Protein AF-A0A962IZA3-F1 (afdb_monomer)

Nearest PDB structures (foldseek):
  1pn4-assembly2_C  TM=6.857E-01  e=1.067E+00  Candida tropicalis
  1pn4-assembly1_B  TM=6.884E-01  e=1.401E+00  Candida tropicalis

Structure (mmCIF, N/CA/C/O backbone):
data_AF-A0A962IZA3-F1
#
_entry.id   AF-A0A962IZA3-F1
#
loop_
_atom_site.group_PDB
_atom_site.id
_atom_site.type_symbol
_atom_site.label_atom_id
_atom_site.label_alt_id
_atom_site.label_comp_id
_atom_site.label_asym_id
_atom_site.label_ent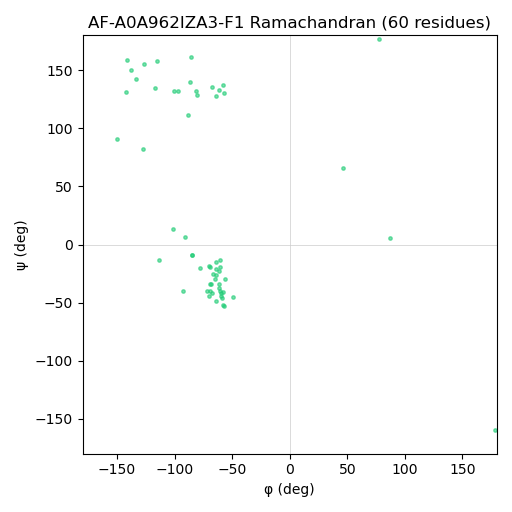ity_id
_atom_site.label_seq_id
_atom_site.pdbx_PDB_ins_code
_atom_site.Cartn_x
_atom_site.Cartn_y
_atom_site.Cartn_z
_atom_site.occupancy
_atom_site.B_iso_or_equiv
_atom_site.auth_seq_id
_atom_site.auth_comp_id
_atom_site.auth_asym_id
_atom_site.auth_atom_id
_atom_site.pdbx_PDB_model_num
ATOM 1 N N . MET A 1 1 ? -24.372 -4.531 12.262 1.00 79.56 1 MET A N 1
ATOM 2 C CA . MET A 1 1 ? -24.236 -3.542 11.172 1.00 79.56 1 MET A CA 1
ATOM 3 C C . MET A 1 1 ? -22.918 -3.823 10.477 1.00 79.56 1 MET A C 1
ATOM 5 O O . MET A 1 1 ? -21.933 -4.001 11.178 1.00 79.56 1 MET A O 1
ATOM 9 N N . THR A 1 2 ? -22.908 -3.929 9.150 1.00 90.81 2 THR A N 1
ATOM 10 C CA . THR A 1 2 ? -21.673 -4.120 8.372 1.00 90.81 2 THR A CA 1
ATOM 11 C C . THR A 1 2 ? -21.212 -2.763 7.857 1.00 90.81 2 THR A C 1
ATOM 13 O O . THR A 1 2 ? -22.027 -2.009 7.328 1.00 90.81 2 THR A O 1
ATOM 16 N N . VAL A 1 3 ? -19.930 -2.446 8.027 1.00 94.06 3 VAL A N 1
ATOM 17 C CA . VAL A 1 3 ? -19.314 -1.221 7.502 1.00 94.06 3 VAL A CA 1
ATOM 18 C C . VAL A 1 3 ? -18.557 -1.573 6.22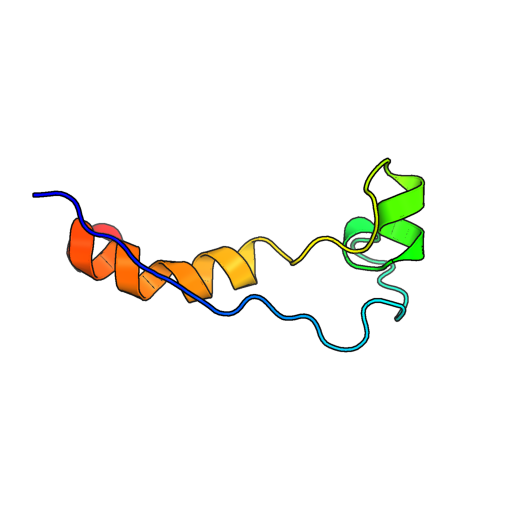7 1.00 94.06 3 VAL A C 1
ATOM 20 O O . VAL A 1 3 ? -17.805 -2.545 6.193 1.00 94.06 3 VAL A O 1
ATOM 23 N N . HIS A 1 4 ? -18.762 -0.782 5.176 1.00 94.56 4 HIS A N 1
ATOM 24 C CA . HIS A 1 4 ? -18.051 -0.911 3.909 1.00 94.56 4 HIS A CA 1
ATOM 25 C C . HIS A 1 4 ? -17.237 0.355 3.659 1.00 94.56 4 HIS A C 1
ATOM 27 O O . HIS A 1 4 ? -17.747 1.462 3.818 1.00 94.56 4 HIS A O 1
ATOM 33 N N . GLY A 1 5 ? -15.986 0.178 3.246 1.00 92.62 5 GLY A N 1
ATOM 34 C CA . GLY A 1 5 ? -15.102 1.260 2.838 1.00 92.62 5 GLY A CA 1
ATOM 35 C C . GLY A 1 5 ? -14.520 1.005 1.458 1.00 92.62 5 GLY A C 1
ATOM 36 O O . GLY A 1 5 ? -14.410 -0.139 1.017 1.00 92.62 5 GLY A O 1
ATOM 37 N N . SER A 1 6 ? -14.146 2.081 0.776 1.00 94.88 6 SER A N 1
ATOM 38 C CA . SER A 1 6 ? -13.473 2.034 -0.519 1.00 94.88 6 SER A CA 1
ATOM 39 C C . SER A 1 6 ? -12.292 2.987 -0.519 1.00 94.88 6 SER A C 1
ATOM 41 O O . SER A 1 6 ? -12.390 4.096 0.005 1.00 94.88 6 SER A O 1
ATOM 43 N N . PHE A 1 7 ? -11.210 2.585 -1.169 1.00 94.19 7 PHE A N 1
ATOM 44 C CA . PHE A 1 7 ? -10.042 3.422 -1.392 1.00 94.19 7 PHE A CA 1
ATOM 45 C C . PHE A 1 7 ? -9.540 3.235 -2.820 1.00 94.19 7 PHE A C 1
ATOM 47 O O . PHE A 1 7 ? -9.693 2.165 -3.413 1.00 94.19 7 PHE A O 1
ATOM 54 N N . HIS A 1 8 ? -8.931 4.280 -3.374 1.00 93.62 8 HIS A N 1
ATOM 55 C CA . HIS A 1 8 ? -8.245 4.185 -4.654 1.00 93.62 8 HIS A CA 1
ATOM 56 C C . HIS A 1 8 ? -6.801 3.763 -4.400 1.00 93.62 8 HIS A C 1
ATOM 58 O O . HIS A 1 8 ? -6.018 4.516 -3.828 1.00 93.62 8 HIS A O 1
ATOM 64 N N . ALA A 1 9 ? -6.466 2.543 -4.805 1.00 93.44 9 ALA A N 1
ATOM 65 C CA . ALA A 1 9 ? -5.112 2.033 -4.699 1.00 93.44 9 ALA A CA 1
ATOM 66 C C . ALA A 1 9 ? -4.252 2.560 -5.857 1.00 93.44 9 ALA A C 1
ATOM 68 O O . ALA A 1 9 ? -4.632 2.417 -7.018 1.00 93.44 9 ALA A O 1
ATOM 69 N N . PHE A 1 10 ? -3.090 3.136 -5.548 1.00 94.50 10 PHE A N 1
ATOM 70 C CA . PHE A 1 10 ? -2.155 3.657 -6.547 1.00 94.50 10 PHE A CA 1
ATOM 71 C C . PHE A 1 10 ? -0.698 3.375 -6.165 1.00 94.50 10 PHE A C 1
ATOM 73 O O . PHE A 1 10 ? -0.369 3.141 -5.003 1.00 94.50 10 PHE A O 1
ATOM 80 N N . MET A 1 11 ? 0.184 3.405 -7.162 1.00 94.81 11 MET A N 1
ATOM 81 C CA . MET A 1 11 ? 1.632 3.345 -6.987 1.00 94.81 11 MET A CA 1
ATOM 82 C C . MET A 1 11 ? 2.284 4.275 -8.002 1.00 94.81 11 MET A C 1
ATOM 84 O O . MET A 1 11 ? 1.984 4.200 -9.191 1.00 94.81 11 MET A O 1
ATOM 88 N N . THR A 1 12 ? 3.198 5.114 -7.529 1.00 94.50 12 THR A N 1
ATOM 89 C CA . THR A 1 12 ? 4.046 5.931 -8.397 1.00 94.50 12 THR A CA 1
ATOM 90 C C . THR A 1 12 ? 5.212 5.093 -8.907 1.00 94.50 12 THR A C 1
ATOM 92 O O . THR A 1 12 ? 5.872 4.405 -8.121 1.00 94.50 12 THR A O 1
ATOM 95 N N . ASP A 1 13 ? 5.445 5.162 -10.216 1.00 96.00 13 ASP A N 1
ATOM 96 C CA . ASP A 1 13 ? 6.567 4.549 -10.929 1.00 96.00 13 ASP A CA 1
ATOM 97 C C . ASP A 1 13 ? 6.820 3.082 -10.538 1.00 96.00 13 ASP A C 1
ATOM 99 O O . ASP A 1 13 ? 7.863 2.757 -9.955 1.00 96.00 13 ASP A O 1
ATOM 103 N N . PRO A 1 14 ? 5.875 2.169 -10.843 1.00 96.44 14 PRO A N 1
ATOM 104 C CA . PRO A 1 14 ? 5.990 0.756 -10.484 1.00 96.44 14 PRO A CA 1
ATOM 105 C C . PRO A 1 14 ? 7.209 0.070 -11.113 1.00 96.44 14 PRO A C 1
ATOM 107 O O . PRO A 1 14 ? 7.657 -0.951 -10.603 1.00 96.44 14 PRO A O 1
ATOM 110 N N . ASP A 1 15 ? 7.789 0.625 -12.175 1.00 97.31 15 ASP A N 1
ATOM 111 C CA . ASP A 1 15 ? 8.969 0.059 -12.837 1.00 97.31 15 ASP A CA 1
ATOM 112 C C . ASP A 1 15 ? 10.298 0.474 -12.179 1.00 97.31 15 ASP A C 1
ATOM 114 O O . ASP A 1 15 ? 11.342 -0.101 -12.486 1.00 97.31 15 ASP A O 1
ATOM 118 N N . THR A 1 16 ? 10.279 1.421 -11.231 1.00 97.12 16 THR A N 1
ATOM 119 C CA . THR A 1 16 ? 11.487 1.830 -10.499 1.00 97.12 16 THR A CA 1
ATOM 120 C C . THR A 1 16 ? 12.031 0.657 -9.675 1.00 97.12 16 THR A C 1
ATOM 122 O O . THR A 1 16 ? 11.279 0.070 -8.890 1.00 97.12 16 THR A O 1
ATOM 125 N N . PRO A 1 17 ? 13.325 0.298 -9.795 1.00 95.56 17 PRO A N 1
ATOM 126 C CA . PRO 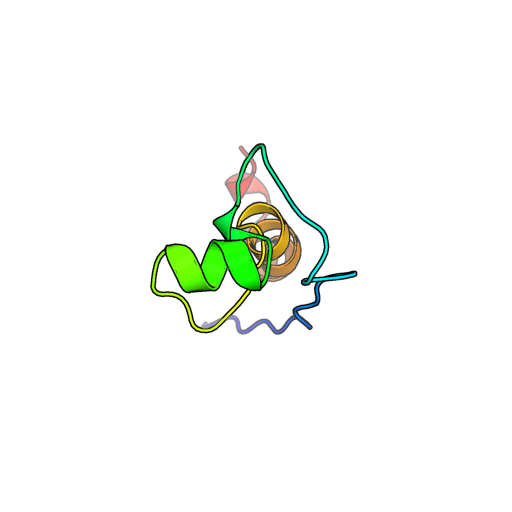A 1 17 ? 13.930 -0.741 -8.968 1.00 95.56 17 PRO A CA 1
ATOM 127 C C . PRO A 1 17 ? 13.820 -0.430 -7.472 1.00 95.56 17 PRO A C 1
ATOM 129 O O . PRO A 1 17 ? 14.060 0.694 -7.042 1.00 95.56 17 PRO A O 1
ATOM 132 N N . ARG A 1 18 ? 13.490 -1.446 -6.668 1.00 95.75 18 ARG A N 1
ATOM 133 C CA . ARG A 1 18 ? 13.395 -1.349 -5.203 1.00 95.75 18 ARG A CA 1
ATOM 134 C C . ARG A 1 18 ? 14.246 -2.454 -4.571 1.00 95.75 18 ARG A C 1
ATOM 136 O O . ARG A 1 18 ? 13.716 -3.532 -4.302 1.00 95.75 18 ARG A O 1
ATOM 143 N N . PRO A 1 19 ? 15.569 -2.260 -4.441 1.00 93.56 19 PRO A N 1
ATOM 144 C CA . PRO A 1 19 ? 16.494 -3.324 -4.047 1.00 93.56 19 PRO A CA 1
ATOM 145 C C . PRO A 1 19 ? 16.250 -3.844 -2.625 1.00 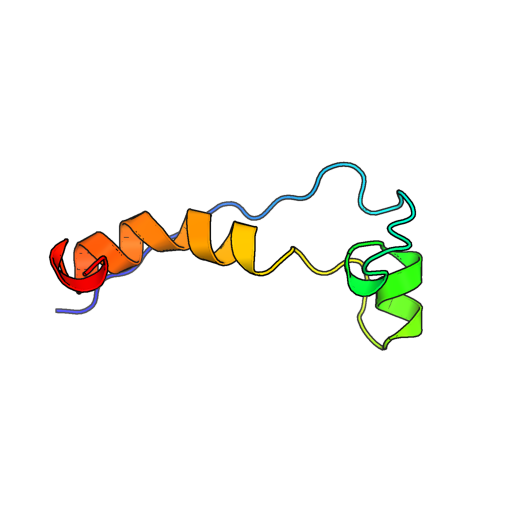93.56 19 PRO A C 1
ATOM 147 O O . PRO A 1 19 ? 16.473 -5.024 -2.371 1.00 93.56 19 PRO A O 1
ATOM 150 N N . GLU A 1 20 ? 15.741 -3.004 -1.725 1.00 96.62 20 GLU A N 1
ATOM 151 C CA . GLU A 1 20 ? 15.430 -3.377 -0.342 1.00 96.62 20 GLU A CA 1
ATOM 152 C C . GLU A 1 20 ? 14.238 -4.337 -0.271 1.00 96.62 20 GLU A C 1
ATOM 154 O O . GLU A 1 20 ? 14.195 -5.218 0.586 1.00 96.62 20 GLU A O 1
ATOM 159 N N . ASN A 1 21 ? 13.265 -4.173 -1.175 1.00 96.19 21 ASN A N 1
ATOM 160 C CA . ASN A 1 21 ? 12.134 -5.082 -1.303 1.00 96.19 21 ASN A CA 1
ATOM 161 C C . ASN A 1 21 ? 11.617 -5.145 -2.757 1.00 96.19 21 ASN A C 1
ATOM 163 O O . ASN A 1 21 ? 10.729 -4.373 -3.148 1.00 96.19 21 ASN A O 1
ATOM 167 N N . PRO A 1 22 ? 12.144 -6.088 -3.563 1.00 97.50 22 PRO A N 1
ATOM 168 C CA . PRO A 1 22 ? 11.878 -6.145 -4.998 1.00 97.50 22 PRO A CA 1
ATOM 169 C C . PRO A 1 22 ? 10.423 -6.413 -5.383 1.00 97.50 22 PRO A C 1
ATOM 171 O O . PRO A 1 22 ? 10.029 -6.079 -6.496 1.00 97.50 22 PRO A O 1
ATOM 174 N N . ILE A 1 23 ? 9.587 -6.976 -4.504 1.00 97.88 23 ILE A N 1
ATOM 175 C CA . ILE A 1 23 ? 8.181 -7.259 -4.855 1.00 97.88 23 ILE A CA 1
ATOM 176 C C . ILE A 1 23 ? 7.379 -5.980 -5.15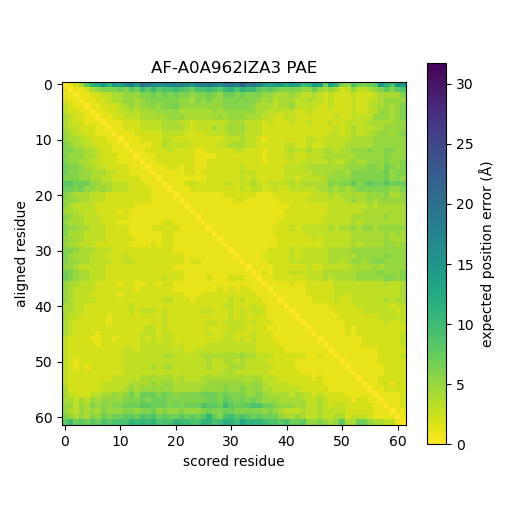1 1.00 97.88 23 ILE A C 1
ATOM 178 O O . ILE A 1 23 ? 6.294 -6.054 -5.723 1.00 97.88 23 ILE A O 1
ATOM 182 N N . HIS A 1 24 ? 7.906 -4.813 -4.770 1.00 97.44 24 HIS A N 1
ATOM 183 C CA . HIS A 1 24 ? 7.307 -3.500 -4.997 1.00 97.44 24 HIS A CA 1
ATOM 184 C C . HIS A 1 24 ? 7.748 -2.833 -6.314 1.00 97.44 24 HIS A C 1
ATOM 186 O O . HIS A 1 24 ? 7.394 -1.677 -6.546 1.00 97.44 24 HIS A O 1
ATOM 192 N N . SER A 1 25 ? 8.499 -3.525 -7.176 1.00 98.00 25 SER A N 1
ATOM 193 C CA . SER A 1 25 ? 8.718 -3.119 -8.570 1.00 98.00 25 SER A CA 1
ATOM 194 C C . SER A 1 25 ? 8.107 -4.126 -9.547 1.00 98.00 25 SER A C 1
ATOM 196 O O . SER A 1 25 ? 7.896 -5.286 -9.191 1.00 98.00 25 SER A O 1
ATOM 198 N N . THR A 1 26 ? 7.808 -3.721 -10.783 1.00 98.06 26 THR A N 1
ATOM 199 C CA . THR A 1 26 ? 7.180 -4.593 -11.790 1.00 98.06 26 THR A CA 1
ATOM 200 C C . THR A 1 26 ? 8.025 -5.831 -12.057 1.00 98.06 26 THR A C 1
ATOM 202 O O . THR A 1 26 ? 7.528 -6.955 -11.967 1.00 98.06 26 THR A O 1
ATOM 205 N N . ASP A 1 27 ? 9.310 -5.635 -12.348 1.00 98.00 27 ASP A N 1
ATOM 206 C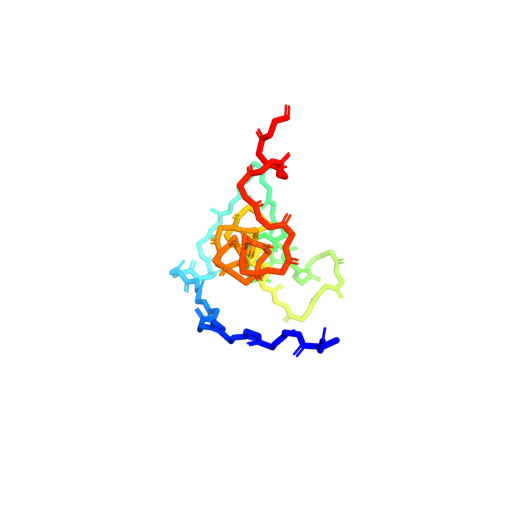 CA . ASP A 1 27 ? 10.231 -6.730 -12.643 1.00 98.00 27 ASP A CA 1
ATOM 207 C C . ASP A 1 27 ? 10.526 -7.583 -11.413 1.00 98.00 27 ASP A C 1
ATOM 209 O O . ASP A 1 27 ? 10.592 -8.811 -11.509 1.00 98.00 27 ASP A O 1
ATOM 213 N N . GLY A 1 28 ? 10.687 -6.958 -10.245 1.00 97.81 28 GLY A N 1
ATOM 214 C CA . GLY A 1 28 ? 10.927 -7.692 -9.012 1.00 97.81 28 GLY A CA 1
ATOM 215 C C . GLY A 1 28 ? 9.704 -8.510 -8.592 1.00 97.81 28 GLY A C 1
ATOM 216 O O . GLY A 1 28 ? 9.854 -9.688 -8.281 1.00 97.81 28 GLY A O 1
ATOM 217 N N . GLY A 1 29 ? 8.492 -7.965 -8.698 1.00 98.12 29 GLY A N 1
ATOM 218 C CA . GLY A 1 29 ? 7.243 -8.695 -8.470 1.00 98.12 29 GLY A CA 1
ATOM 219 C C . GLY A 1 29 ? 7.089 -9.903 -9.399 1.00 98.12 29 GLY A C 1
ATOM 220 O O . GLY A 1 29 ? 6.820 -11.010 -8.927 1.00 98.12 29 GLY A O 1
ATOM 221 N N . LYS A 1 30 ? 7.365 -9.734 -10.700 1.00 98.31 30 LYS A N 1
ATOM 222 C CA . LYS A 1 30 ? 7.350 -10.838 -11.680 1.00 98.31 30 LYS A CA 1
ATOM 223 C C . LYS A 1 30 ? 8.336 -11.953 -11.336 1.00 98.31 30 LYS A C 1
ATOM 225 O O . LYS A 1 30 ? 7.972 -13.125 -11.410 1.00 98.31 30 LYS A O 1
ATOM 230 N N . LYS A 1 31 ? 9.553 -11.6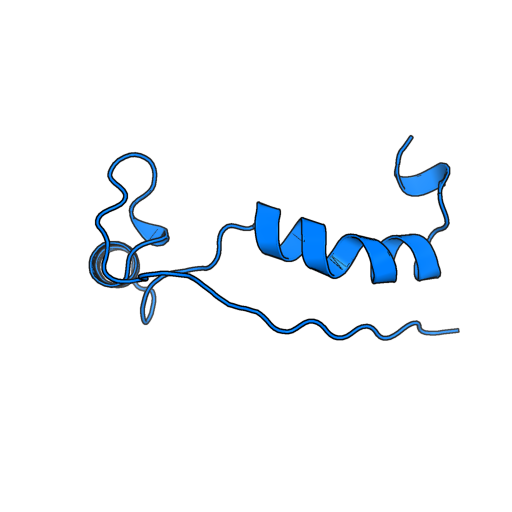13 -10.896 1.00 97.94 31 LYS A N 1
ATOM 231 C CA . LYS A 1 31 ? 10.561 -12.600 -10.451 1.00 97.94 31 LYS A CA 1
ATOM 232 C C . LYS A 1 31 ? 10.110 -13.428 -9.244 1.00 97.94 31 LYS A C 1
ATOM 234 O O . LYS A 1 31 ? 10.603 -14.534 -9.063 1.00 97.94 31 LYS A O 1
ATOM 239 N N . HIS A 1 32 ? 9.168 -12.916 -8.455 1.00 96.81 32 HIS A N 1
ATOM 240 C CA . HIS A 1 32 ? 8.604 -13.597 -7.288 1.00 96.81 32 HIS A CA 1
ATOM 241 C C . HIS A 1 32 ? 7.227 -14.232 -7.567 1.00 96.81 32 HIS A C 1
ATOM 243 O O . HIS A 1 32 ? 6.535 -14.627 -6.634 1.00 96.81 32 HIS A O 1
ATOM 249 N N . GLY A 1 33 ? 6.818 -14.347 -8.837 1.00 97.81 33 GLY A N 1
ATOM 250 C CA . GLY A 1 33 ? 5.580 -15.027 -9.238 1.00 97.81 33 GLY A CA 1
ATOM 251 C C . GLY A 1 33 ? 4.320 -14.154 -9.224 1.00 97.81 33 GLY A C 1
ATOM 252 O O . GLY A 1 33 ? 3.225 -14.659 -9.470 1.00 97.81 33 GLY A O 1
ATOM 253 N N . PHE A 1 34 ? 4.444 -12.848 -8.978 1.00 97.88 34 PHE A N 1
ATOM 254 C CA . PHE A 1 34 ? 3.326 -11.910 -9.095 1.00 97.88 34 PHE A CA 1
ATOM 255 C C . PHE A 1 34 ? 3.165 -11.413 -10.536 1.00 97.88 34 PHE A C 1
ATOM 257 O O . PHE A 1 34 ? 4.085 -11.460 -11.346 1.00 97.88 34 PHE A O 1
ATOM 264 N N . ARG A 1 35 ? 1.987 -10.876 -10.875 1.00 97.06 35 ARG A N 1
ATOM 265 C CA . ARG A 1 35 ? 1.749 -10.299 -12.215 1.00 97.06 35 ARG A CA 1
ATOM 266 C C . ARG A 1 35 ? 2.505 -8.981 -12.459 1.00 97.06 35 ARG A C 1
ATOM 268 O O . ARG A 1 35 ? 2.663 -8.579 -13.608 1.00 97.06 35 ARG A O 1
ATOM 275 N N . GLY A 1 36 ? 2.954 -8.312 -11.399 1.00 96.69 36 GLY A N 1
ATOM 276 C CA . GLY A 1 36 ? 3.642 -7.021 -11.426 1.00 96.69 36 GLY A CA 1
ATOM 277 C C . GLY A 1 36 ? 3.975 -6.554 -10.010 1.00 96.69 36 GLY A C 1
ATOM 278 O O . GLY A 1 36 ? 3.991 -7.371 -9.087 1.00 96.69 36 GLY A O 1
ATOM 279 N N . ALA A 1 37 ? 4.212 -5.251 -9.844 1.00 97.75 37 ALA A N 1
ATOM 280 C CA . ALA A 1 37 ? 4.507 -4.656 -8.546 1.00 97.75 37 ALA A CA 1
ATOM 281 C C . ALA A 1 37 ? 3.335 -4.841 -7.570 1.00 97.75 37 ALA A C 1
ATOM 283 O O . ALA A 1 37 ? 2.181 -4.560 -7.903 1.00 97.75 37 ALA A O 1
ATOM 284 N N . LEU A 1 38 ? 3.631 -5.273 -6.347 1.00 97.06 38 LEU A N 1
ATOM 285 C CA . LEU A 1 38 ? 2.671 -5.250 -5.250 1.00 97.06 38 LEU A CA 1
ATOM 286 C C . LEU A 1 38 ? 2.715 -3.901 -4.550 1.00 97.06 38 LEU A C 1
ATOM 288 O O . LEU A 1 38 ? 3.790 -3.377 -4.272 1.00 97.06 38 LEU A O 1
ATOM 292 N N . ILE A 1 39 ? 1.557 -3.367 -4.177 1.00 95.81 39 ILE A N 1
ATOM 293 C CA . ILE A 1 39 ? 1.495 -2.202 -3.293 1.00 95.81 39 ILE A CA 1
ATOM 294 C C . ILE A 1 39 ? 1.993 -2.610 -1.903 1.00 95.81 39 ILE A C 1
ATOM 296 O O . ILE A 1 39 ? 1.627 -3.663 -1.383 1.00 95.81 39 ILE A O 1
ATOM 300 N N . GLY A 1 40 ? 2.839 -1.773 -1.298 1.00 94.56 40 GLY A N 1
ATOM 301 C CA . GLY A 1 40 ? 3.300 -1.988 0.072 1.00 94.56 40 GLY A CA 1
ATOM 302 C C . GLY A 1 40 ? 2.125 -2.083 1.040 1.00 94.56 40 GLY A C 1
ATOM 303 O O . GLY A 1 40 ? 1.267 -1.201 1.041 1.00 94.56 40 GLY A O 1
ATOM 304 N N . GLY A 1 41 ? 2.108 -3.115 1.887 1.00 95.69 41 GLY A N 1
ATOM 305 C CA . GLY A 1 41 ? 1.010 -3.361 2.829 1.00 95.69 41 GLY A CA 1
ATOM 306 C C . GLY A 1 41 ? 0.725 -2.176 3.755 1.00 95.69 41 GLY A C 1
ATOM 307 O O . GLY A 1 41 ? -0.426 -1.937 4.097 1.00 95.69 41 GLY A O 1
ATOM 308 N N . ILE A 1 42 ? 1.743 -1.370 4.072 1.00 95.44 42 ILE A N 1
ATOM 309 C CA . ILE A 1 42 ? 1.585 -0.142 4.860 1.00 95.44 42 ILE A CA 1
ATOM 310 C C . ILE A 1 42 ? 0.676 0.901 4.186 1.00 95.44 42 ILE A C 1
ATOM 312 O O . ILE A 1 42 ? -0.083 1.581 4.870 1.00 95.44 42 ILE A O 1
ATOM 316 N N . HIS A 1 43 ? 0.686 0.997 2.852 1.00 95.88 43 HIS A N 1
ATOM 317 C CA . HIS A 1 43 ? -0.211 1.898 2.121 1.00 95.88 43 HIS A CA 1
ATOM 318 C C . HIS A 1 43 ? -1.652 1.396 2.196 1.00 95.88 43 HIS A C 1
ATOM 320 O O . HIS A 1 43 ? -2.559 2.167 2.493 1.00 95.88 43 HIS A O 1
ATOM 326 N N . VAL A 1 44 ? -1.849 0.087 1.999 1.00 95.75 44 VAL A N 1
ATOM 327 C CA . VAL A 1 44 ? -3.166 -0.556 2.124 1.00 95.75 44 VAL A CA 1
ATOM 328 C C . VAL A 1 44 ? -3.719 -0.370 3.535 1.00 95.75 44 VAL A C 1
ATOM 330 O O . VAL A 1 44 ? -4.881 -0.006 3.690 1.00 95.75 44 VAL A O 1
ATOM 333 N N . TYR A 1 45 ? -2.876 -0.559 4.551 1.00 94.75 45 TYR A N 1
ATOM 334 C CA . TYR A 1 45 ? -3.221 -0.311 5.945 1.00 94.75 45 TYR A CA 1
ATOM 335 C C . TYR A 1 45 ? -3.673 1.137 6.157 1.00 94.75 45 TYR A C 1
ATOM 337 O O . TYR A 1 45 ? -4.784 1.356 6.627 1.00 94.75 45 TYR A O 1
ATOM 345 N N . GLY A 1 46 ? -2.871 2.117 5.725 1.00 95.56 46 GLY A N 1
ATOM 346 C CA . GLY A 1 46 ? -3.208 3.536 5.851 1.00 95.56 46 GLY A CA 1
ATOM 347 C C . GLY A 1 46 ? -4.525 3.916 5.168 1.00 95.56 46 GLY A C 1
ATOM 348 O O . GLY A 1 46 ? -5.326 4.653 5.740 1.00 95.56 46 GLY A O 1
ATOM 349 N N . TRP A 1 47 ? -4.793 3.380 3.974 1.00 96.44 47 TRP A N 1
ATOM 350 C CA . TRP A 1 47 ? -6.064 3.607 3.278 1.00 96.44 47 TRP A CA 1
ATOM 351 C C . TRP A 1 47 ? -7.257 2.945 3.976 1.00 96.44 47 TRP A C 1
ATOM 353 O O . TRP A 1 47 ? -8.359 3.494 3.956 1.00 96.44 47 TRP A O 1
ATOM 363 N N . ALA A 1 48 ? -7.054 1.787 4.606 1.00 95.62 48 ALA A N 1
ATOM 364 C CA . ALA A 1 48 ? -8.100 1.071 5.328 1.00 95.62 48 ALA A CA 1
ATOM 365 C C . ALA A 1 48 ? -8.396 1.664 6.717 1.00 95.62 48 ALA A C 1
ATOM 367 O O . ALA A 1 48 ? -9.494 1.445 7.235 1.00 95.62 48 ALA A O 1
ATOM 368 N N . THR A 1 49 ? -7.473 2.436 7.304 1.00 95.19 49 THR A N 1
ATOM 369 C CA . THR A 1 49 ? -7.586 2.980 8.669 1.00 95.19 49 THR A CA 1
ATOM 370 C C . THR A 1 49 ? -8.930 3.654 8.937 1.00 95.19 49 THR A C 1
ATOM 372 O O . THR A 1 49 ? -9.557 3.369 9.952 1.00 95.19 49 THR A O 1
ATOM 375 N N . SER A 1 50 ? -9.439 4.490 8.025 1.00 93.81 50 SER A N 1
ATOM 376 C CA . SER A 1 50 ? -10.731 5.174 8.219 1.00 93.81 50 SER A CA 1
ATOM 377 C C . SER A 1 50 ? -11.908 4.200 8.348 1.00 93.81 50 SER A C 1
ATOM 379 O O . SER A 1 50 ? -12.810 4.401 9.163 1.00 93.81 50 SER A O 1
ATOM 381 N N . THR A 1 51 ? -11.884 3.110 7.579 1.00 95.81 51 THR A N 1
ATOM 382 C CA . THR A 1 51 ? -12.916 2.064 7.605 1.00 95.81 51 THR A CA 1
ATOM 383 C C . THR A 1 51 ? -12.815 1.241 8.881 1.00 95.81 51 THR A C 1
ATOM 385 O O . THR A 1 51 ? -13.833 0.920 9.495 1.00 95.81 51 THR A O 1
ATOM 388 N N . ILE A 1 52 ? -11.587 0.938 9.307 1.00 95.06 52 ILE A N 1
ATOM 389 C CA . ILE A 1 52 ? -11.325 0.207 10.546 1.00 95.06 52 ILE A CA 1
ATOM 390 C C . ILE A 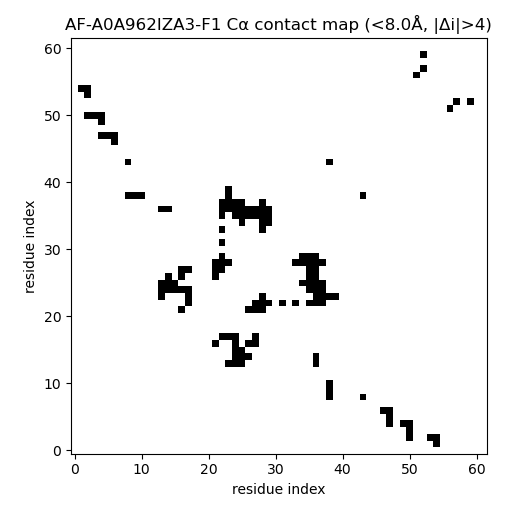1 52 ? -11.803 1.025 11.750 1.00 95.06 52 ILE A C 1
ATOM 392 O O . ILE A 1 52 ? -12.583 0.512 12.548 1.00 95.06 52 ILE A O 1
ATOM 396 N N . LEU A 1 53 ? -11.444 2.309 11.829 1.00 95.88 53 LEU A N 1
ATOM 397 C CA . LEU A 1 53 ? -11.902 3.213 12.890 1.00 95.88 53 LEU A CA 1
ATOM 398 C C . LEU A 1 53 ? -13.426 3.366 12.901 1.00 95.88 53 LEU A C 1
ATOM 400 O O . LEU A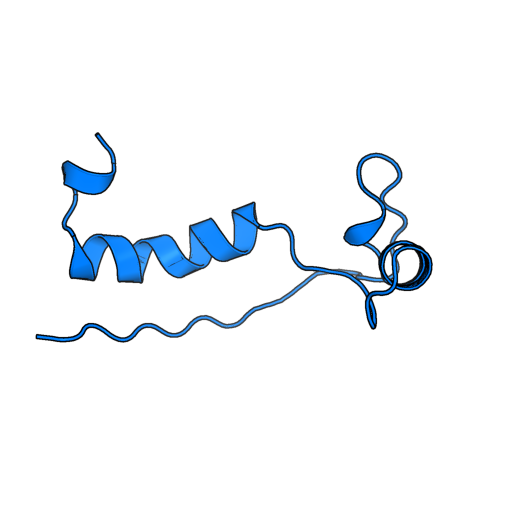 1 53 ? -14.038 3.323 13.963 1.00 95.88 53 LEU A O 1
ATOM 404 N N . SER A 1 54 ? -14.058 3.453 11.728 1.00 94.94 54 SER A N 1
ATOM 405 C CA . SER A 1 54 ? -15.525 3.494 11.620 1.00 94.94 54 SER A CA 1
ATOM 406 C C . SER A 1 54 ? -16.199 2.207 12.114 1.00 94.94 54 SER A C 1
ATOM 408 O O . SER A 1 54 ? -17.360 2.235 12.514 1.00 94.94 54 SER A O 1
ATOM 410 N N . SER A 1 55 ? -15.491 1.076 12.067 1.00 95.44 55 SER A N 1
ATOM 411 C CA . SER A 1 55 ? -16.019 -0.239 12.449 1.00 95.44 55 SER A CA 1
ATOM 412 C C . SER A 1 55 ? -15.752 -0.587 13.913 1.00 95.44 55 SER A C 1
ATOM 414 O O . SER A 1 55 ? -16.609 -1.181 14.564 1.00 95.44 55 SER A O 1
ATOM 416 N N . LEU A 1 56 ? -14.559 -0.260 14.415 1.00 95.00 56 LEU A N 1
ATOM 417 C CA . LEU A 1 56 ? -14.045 -0.720 15.711 1.00 95.00 56 LEU A CA 1
ATOM 418 C C . LEU A 1 56 ? -13.884 0.413 16.739 1.00 95.00 56 LEU A C 1
ATOM 420 O O . LEU A 1 56 ? -13.753 0.140 17.933 1.00 95.00 56 LEU A O 1
ATOM 424 N N . GLY A 1 57 ? -13.945 1.672 16.297 1.00 95.69 57 GLY A N 1
ATOM 425 C CA . GLY A 1 57 ? -13.696 2.855 17.118 1.00 95.69 57 GLY A CA 1
ATOM 426 C C . GLY A 1 57 ? -12.210 3.117 17.375 1.00 95.69 57 GLY A C 1
ATOM 427 O O . GLY A 1 57 ? -11.337 2.343 16.985 1.00 95.69 57 GLY A O 1
ATOM 428 N N . GLU A 1 58 ? -11.922 4.225 18.060 1.00 95.44 58 GLU A N 1
ATOM 429 C CA . GLU A 1 58 ? -10.549 4.696 18.311 1.00 95.44 58 GLU A CA 1
ATOM 430 C C . GLU A 1 58 ? -9.736 3.772 19.224 1.00 95.44 58 GLU A C 1
ATOM 432 O O . GLU A 1 58 ? -8.527 3.691 19.057 1.00 95.44 58 GLU A O 1
ATOM 437 N N . ARG A 1 59 ? -10.389 2.988 20.096 1.00 94.00 59 ARG A N 1
ATOM 438 C CA . ARG A 1 59 ? -9.725 1.993 20.967 1.00 94.00 59 ARG A CA 1
ATOM 439 C C . ARG A 1 59 ? -8.966 0.901 20.217 1.00 94.00 59 ARG A C 1
ATOM 441 O O . ARG A 1 59 ? -8.245 0.124 20.820 1.00 94.00 59 ARG A O 1
ATOM 448 N N . TRP A 1 60 ? -9.175 0.777 18.911 1.00 92.81 60 TRP A N 1
ATOM 449 C CA . TRP A 1 60 ? -8.375 -0.120 18.087 1.00 92.81 60 TRP A CA 1
ATOM 450 C C . TRP A 1 60 ? -6.919 0.359 17.922 1.00 92.81 60 TRP A C 1
ATOM 452 O O . TRP A 1 60 ? -6.061 -0.440 17.560 1.00 92.81 60 TRP A O 1
ATOM 462 N N . LEU A 1 61 ? -6.645 1.645 18.164 1.00 88.06 61 LEU A N 1
ATOM 463 C CA . LEU A 1 61 ? -5.301 2.228 18.095 1.00 88.06 61 LEU A CA 1
ATOM 464 C C . LEU A 1 61 ? -4.486 2.057 19.388 1.00 88.06 61 LEU A C 1
ATOM 466 O O . LEU A 1 61 ? -3.302 2.399 19.373 1.00 88.06 61 LEU A O 1
ATOM 470 N N . ASP A 1 62 ? -5.113 1.578 20.468 1.00 87.56 62 ASP A N 1
ATOM 471 C CA . ASP A 1 62 ? -4.475 1.295 21.763 1.00 87.56 62 ASP A CA 1
ATOM 472 C C . ASP A 1 62 ? -3.683 -0.026 21.724 1.00 87.56 62 ASP A C 1
ATOM 474 O O . ASP A 1 62 ? -2.572 -0.066 22.305 1.00 87.56 62 ASP A O 1
#

Secondary structure (DSSP, 8-state):
-----------S-TTS--TT-GGGSHHHHHHTTSSSPPPPHHHHHHHHHHHHHHHH-GGGG-

Sequence (62 aa):
MTVHGSFHAFMTDPDTPRPENPIHSTDGGKKHGFRGALIGGIHVYGWATSTILSSLGERWLD

pLDDT: mean 95.26, std 2.91, range [79.56, 98.31]

Foldseek 3Di:
DDFDDDDDDDDDQLQDADPVQRLQHQVSVVVVVHNGRDDDVVVVCVRCVVRCCVVPNPVVVD

Mean predicted aligned error: 3.11 Å

Radius of gyration: 15.05 Å; Cα contacts (8 Å, |Δi|>4): 72; chains: 1; bounding box: 41×21×35 Å

Solvent-accessible surface area (backbone atoms only — not comparable to full-atom values): 3914 Å² total; per-residue (Å²): 137,88,82,85,75,87,71,87,87,82,76,82,66,40,75,49,86,34,89,94,51,32,48,48,4,29,68,38,6,40,76,71,75,40,99,31,45,45,78,59,65,68,57,56,49,62,62,42,43,64,47,49,39,75,67,65,38,73,75,72,79,112